Protein AF-A0A962R1T2-F1 (afdb_monomer_lite)

Radius of gyration: 15.77 Å; chains: 1; bounding box: 30×17×48 Å

Structure (mmCIF, N/CA/C/O backbone):
data_AF-A0A962R1T2-F1
#
_entry.id   AF-A0A962R1T2-F1
#
loop_
_atom_site.group_PDB
_atom_site.id
_atom_site.type_symbol
_atom_site.label_atom_id
_atom_site.label_alt_id
_atom_site.label_comp_id
_atom_site.label_asym_id
_atom_site.label_entity_id
_atom_site.label_seq_id
_atom_site.pdbx_PDB_ins_code
_atom_site.Cartn_x
_atom_site.Cartn_y
_atom_site.Cartn_z
_atom_site.occupancy
_atom_site.B_iso_or_equiv
_atom_site.auth_seq_id
_atom_site.auth_comp_id
_atom_site.auth_asym_id
_atom_site.auth_atom_id
_atom_site.pdbx_PDB_model_num
ATOM 1 N N . MET A 1 1 ? -7.716 -4.243 28.754 1.00 86.75 1 MET A N 1
ATOM 2 C CA . MET A 1 1 ? -7.595 -4.851 27.411 1.00 86.75 1 MET A CA 1
ATOM 3 C C . MET A 1 1 ? -8.836 -4.496 26.610 1.00 86.75 1 MET A C 1
ATOM 5 O O . MET A 1 1 ? -9.860 -4.248 27.235 1.00 86.75 1 MET A O 1
ATOM 9 N N . LEU A 1 2 ? -8.732 -4.442 25.281 1.00 95.75 2 LEU A N 1
ATOM 10 C CA . LEU A 1 2 ? -9.876 -4.221 24.388 1.00 95.75 2 LEU A CA 1
ATOM 11 C C . LEU A 1 2 ? -10.851 -5.406 24.437 1.00 95.75 2 LEU A C 1
ATOM 13 O O . LEU A 1 2 ? -10.436 -6.535 24.712 1.00 95.75 2 LEU A O 1
ATOM 17 N N . THR A 1 3 ? -12.132 -5.147 24.170 1.00 98.12 3 THR A N 1
ATOM 18 C CA . THR A 1 3 ? -13.119 -6.207 23.929 1.00 98.12 3 THR A CA 1
ATOM 19 C C . THR A 1 3 ? -12.841 -6.902 22.595 1.00 98.12 3 THR A C 1
ATOM 21 O O . THR A 1 3 ? -12.127 -6.379 21.737 1.00 98.12 3 THR A O 1
ATOM 24 N N . GLU A 1 4 ? -13.417 -8.085 22.397 1.00 97.00 4 GLU A N 1
ATOM 25 C CA . GLU A 1 4 ? -13.328 -8.795 21.118 1.00 97.00 4 GLU A CA 1
ATOM 26 C C . GLU A 1 4 ? -13.875 -7.948 19.960 1.00 97.00 4 GLU A C 1
ATOM 28 O O . GLU A 1 4 ? -13.217 -7.809 18.934 1.00 97.00 4 GLU A O 1
ATOM 33 N N . GLU A 1 5 ? -15.025 -7.300 20.159 1.00 96.50 5 GLU A N 1
ATOM 34 C CA . GLU A 1 5 ? -15.638 -6.403 19.174 1.00 96.50 5 GLU A CA 1
ATOM 35 C C . GLU A 1 5 ? -14.717 -5.231 18.808 1.00 96.50 5 GLU A C 1
ATOM 37 O O . GLU A 1 5 ? -14.519 -4.939 17.630 1.00 96.50 5 GLU A O 1
ATOM 42 N N . GLN A 1 6 ? -14.089 -4.602 19.807 1.00 97.50 6 GLN A N 1
ATOM 43 C CA . GLN A 1 6 ? -13.134 -3.518 19.575 1.00 97.50 6 GLN A CA 1
ATOM 44 C C . GLN A 1 6 ? -11.901 -4.000 18.807 1.00 97.50 6 GLN A C 1
ATOM 46 O O . GLN A 1 6 ? -11.416 -3.293 17.927 1.00 97.50 6 GLN A O 1
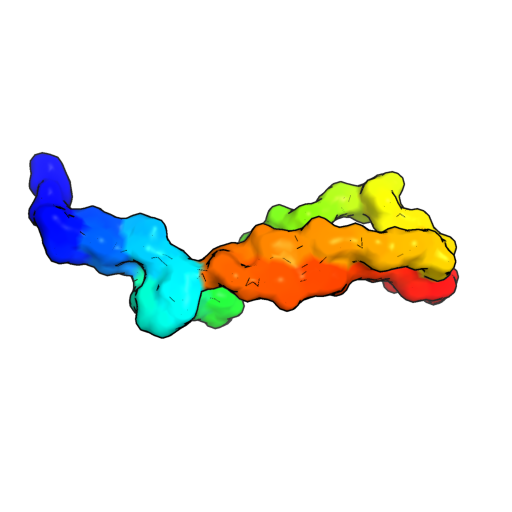ATOM 51 N N . ASN A 1 7 ? -11.399 -5.199 19.115 1.00 96.94 7 ASN A N 1
ATOM 52 C CA . ASN A 1 7 ? -10.280 -5.780 18.379 1.00 96.94 7 ASN A CA 1
ATOM 53 C C . ASN A 1 7 ? -10.654 -6.042 16.920 1.00 96.94 7 ASN A C 1
ATOM 55 O O . ASN A 1 7 ? -9.896 -5.661 16.031 1.00 96.94 7 ASN A O 1
ATOM 59 N N . ARG A 1 8 ? -11.821 -6.637 16.656 1.00 96.25 8 ARG A N 1
ATOM 60 C CA . ARG A 1 8 ? -12.283 -6.901 15.286 1.00 96.25 8 ARG A CA 1
ATOM 61 C C . ARG A 1 8 ? -12.427 -5.609 14.489 1.00 96.25 8 ARG A C 1
ATOM 63 O O . ARG A 1 8 ? -11.869 -5.507 13.401 1.00 96.25 8 ARG A O 1
ATOM 70 N N . LEU A 1 9 ? -13.052 -4.589 15.084 1.00 96.81 9 LEU A N 1
ATOM 71 C CA . LEU A 1 9 ? -13.221 -3.276 14.461 1.00 96.81 9 LEU A CA 1
ATOM 72 C C . LEU A 1 9 ? -11.889 -2.625 14.059 1.00 96.81 9 LEU A C 1
ATOM 74 O O . LEU A 1 9 ? -11.855 -1.934 13.051 1.00 96.81 9 LEU A O 1
ATOM 78 N N . LEU A 1 10 ? -10.818 -2.814 14.839 1.00 95.56 10 LEU A N 1
ATOM 79 C CA . LEU A 1 10 ? -9.519 -2.165 14.619 1.00 95.56 10 LEU A CA 1
ATOM 80 C C . LEU A 1 10 ? -8.523 -2.990 13.793 1.00 95.56 10 LEU A C 1
ATOM 82 O O . LEU A 1 10 ? -7.521 -2.434 13.349 1.00 95.56 10 LEU A O 1
ATOM 86 N N . THR A 1 11 ? -8.735 -4.299 13.636 1.00 95.44 11 THR A N 1
ATOM 87 C CA . THR A 1 11 ? -7.726 -5.202 13.044 1.00 95.44 11 THR A CA 1
ATOM 88 C C . THR A 1 11 ? -8.164 -5.862 11.742 1.00 95.44 11 THR A C 1
ATOM 90 O O . THR A 1 11 ? -7.305 -6.249 10.951 1.00 95.44 11 THR A O 1
ATOM 93 N N . GLU A 1 12 ? -9.466 -5.959 11.474 1.00 97.44 12 GLU A N 1
ATOM 94 C CA . GLU A 1 12 ? -9.965 -6.439 10.186 1.00 97.44 12 GLU A CA 1
ATOM 95 C C . GLU A 1 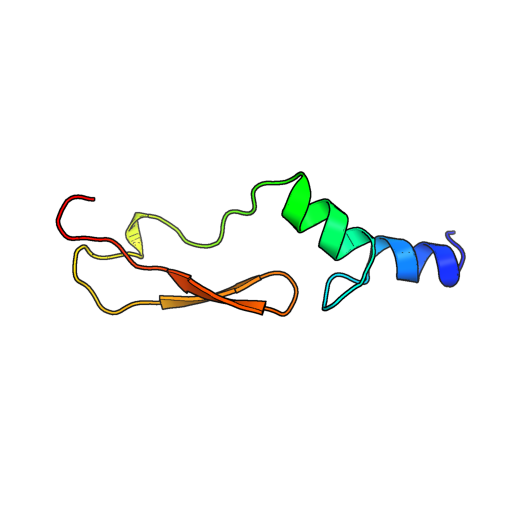12 ? -9.815 -5.336 9.119 1.00 97.44 12 GLU A C 1
ATOM 97 O O . GLU A 1 12 ? -10.216 -4.188 9.322 1.00 97.44 12 GLU A O 1
ATOM 102 N N . VAL A 1 13 ? -9.216 -5.675 7.972 1.00 97.00 13 VAL A N 1
ATOM 103 C CA . VAL A 1 13 ? -8.881 -4.707 6.901 1.00 97.00 13 VAL A CA 1
ATOM 104 C C . VAL A 1 13 ? -9.351 -5.110 5.504 1.00 97.00 13 VAL A C 1
ATOM 106 O O . VAL A 1 13 ? -9.333 -4.291 4.584 1.00 97.00 13 VAL A O 1
ATOM 109 N N . GLU A 1 14 ? -9.758 -6.362 5.335 1.00 97.31 14 GLU A N 1
ATOM 110 C CA . GLU A 1 14 ? -10.155 -6.915 4.042 1.00 97.31 14 GLU A CA 1
ATOM 111 C C . GLU A 1 14 ? -11.650 -6.699 3.778 1.00 97.31 14 GLU A C 1
ATOM 113 O O . GLU A 1 14 ? -12.443 -6.535 4.710 1.00 97.31 14 GLU A O 1
ATOM 118 N N . GLY A 1 15 ? -12.039 -6.696 2.500 1.00 94.75 15 GLY A N 1
ATOM 119 C CA . GLY A 1 15 ? -13.429 -6.489 2.091 1.00 94.75 15 GLY A CA 1
ATOM 120 C C . GLY A 1 15 ? -14.012 -5.193 2.662 1.00 94.75 15 GLY A C 1
ATOM 121 O O . GLY A 1 15 ? -13.371 -4.140 2.619 1.00 94.75 15 GLY A O 1
ATOM 122 N N . ASP A 1 16 ? -15.207 -5.283 3.245 1.00 94.94 16 ASP A N 1
ATOM 123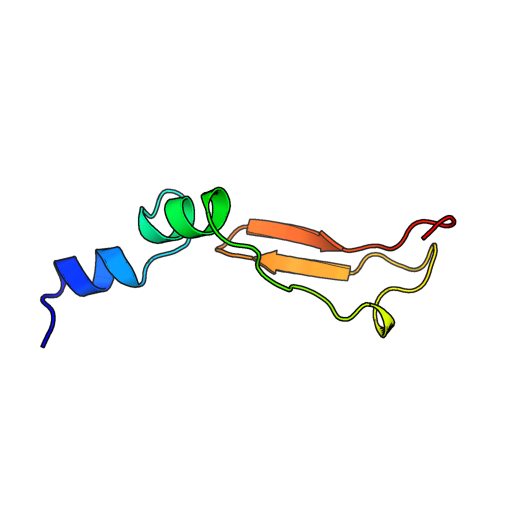 C CA . ASP A 1 16 ? -15.947 -4.142 3.799 1.00 94.94 16 ASP A CA 1
ATOM 124 C C . ASP A 1 16 ? -15.614 -3.824 5.266 1.00 94.94 16 ASP A C 1
ATOM 126 O O . ASP A 1 16 ? -16.365 -3.111 5.935 1.00 94.94 16 ASP A O 1
ATOM 130 N N . ALA A 1 17 ? -14.497 -4.336 5.792 1.00 97.25 17 ALA A N 1
ATOM 131 C CA . ALA A 1 17 ? -14.098 -4.045 7.163 1.00 97.25 17 ALA A CA 1
ATOM 132 C C . ALA A 1 17 ? -13.935 -2.520 7.379 1.00 97.25 17 ALA A C 1
ATOM 134 O O . ALA A 1 17 ? -13.227 -1.865 6.600 1.00 97.25 17 ALA A O 1
ATOM 135 N N . PRO A 1 18 ? -14.531 -1.932 8.439 1.00 96.38 18 PRO A N 1
ATOM 136 C CA . PRO A 1 18 ? -14.546 -0.478 8.626 1.00 96.38 18 PRO A CA 1
ATOM 137 C C . PRO A 1 18 ? -13.152 0.153 8.691 1.00 96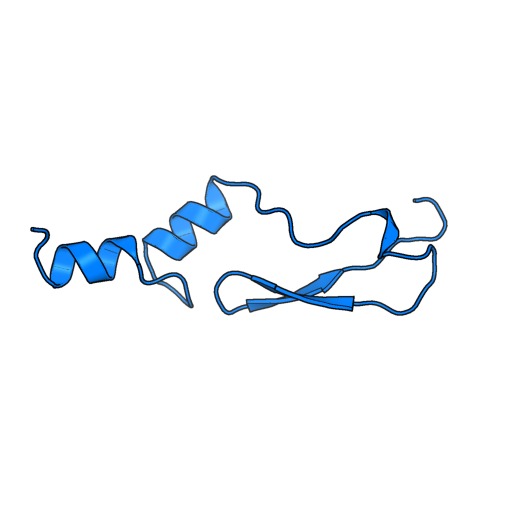.38 18 PRO A C 1
ATOM 139 O O . PRO A 1 18 ? -12.926 1.234 8.145 1.00 96.38 18 PRO A O 1
ATOM 142 N N . PHE A 1 19 ? -12.191 -0.524 9.327 1.00 97.56 19 PHE A N 1
ATOM 143 C CA . PHE A 1 19 ? -10.820 -0.025 9.403 1.00 97.56 19 PHE A CA 1
ATOM 144 C C . PHE A 1 19 ? -10.113 -0.091 8.045 1.00 97.56 19 PHE A C 1
ATOM 146 O O . PHE A 1 19 ? -9.440 0.864 7.665 1.00 97.56 19 PHE A O 1
ATOM 153 N N . GLY A 1 20 ? -10.344 -1.151 7.263 1.00 97.12 20 GLY A N 1
ATOM 154 C CA . GLY A 1 20 ? -9.873 -1.253 5.879 1.00 97.12 20 GLY A CA 1
ATOM 155 C C . GLY A 1 20 ? -10.388 -0.123 4.984 1.00 97.12 20 GLY A C 1
ATOM 156 O O . GLY A 1 20 ? -9.603 0.507 4.272 1.00 97.12 20 GLY A O 1
ATOM 157 N N . GLN A 1 21 ? -11.686 0.195 5.067 1.00 96.19 21 GLN A N 1
ATOM 158 C CA . GLN A 1 21 ? -12.291 1.323 4.342 1.00 96.19 21 GLN A CA 1
ATOM 159 C C . GLN A 1 21 ? -11.649 2.655 4.745 1.00 96.19 21 GLN A C 1
ATOM 161 O O . GLN A 1 21 ? -11.200 3.416 3.887 1.00 96.19 21 GLN A O 1
ATOM 166 N N . MET A 1 22 ? -11.502 2.897 6.052 1.00 96.88 22 MET A N 1
ATOM 167 C CA . MET A 1 22 ? -10.830 4.092 6.561 1.00 96.88 22 MET A CA 1
ATOM 168 C C . MET A 1 22 ? -9.386 4.202 6.045 1.00 96.88 22 MET A C 1
ATOM 170 O O . MET A 1 22 ? -8.962 5.292 5.657 1.00 96.88 22 MET A O 1
ATOM 174 N N . MET A 1 23 ? -8.627 3.099 6.028 1.00 97.12 23 MET A N 1
ATOM 175 C CA . MET A 1 23 ? -7.256 3.079 5.512 1.00 97.12 23 MET A CA 1
ATOM 176 C C . MET A 1 23 ? -7.202 3.461 4.030 1.00 97.12 23 MET A C 1
ATOM 178 O O . MET A 1 23 ? -6.414 4.336 3.675 1.00 97.12 23 MET A O 1
ATOM 182 N N . ARG A 1 24 ? -8.066 2.872 3.190 1.00 95.25 24 ARG A N 1
ATOM 183 C CA . ARG A 1 24 ? -8.138 3.169 1.746 1.00 95.25 24 ARG A CA 1
ATOM 184 C C . ARG A 1 24 ? -8.513 4.622 1.451 1.00 95.25 24 ARG A C 1
ATOM 186 O O . ARG A 1 24 ? -7.957 5.217 0.536 1.00 95.25 24 ARG A O 1
ATOM 193 N N . GLU A 1 25 ? -9.435 5.198 2.218 1.00 95.81 25 GLU A N 1
ATOM 194 C CA . GLU A 1 25 ? -9.935 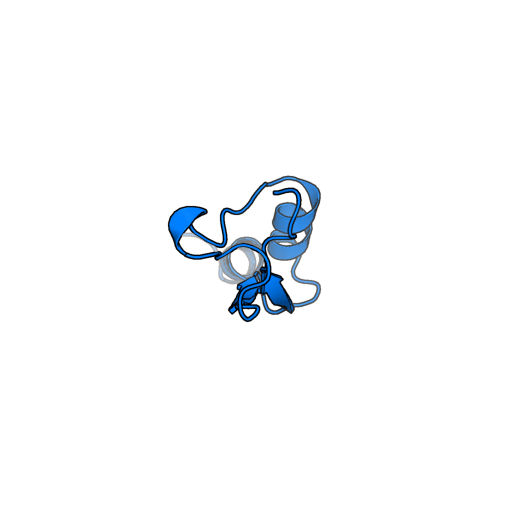6.559 1.977 1.00 95.81 25 GLU A CA 1
ATOM 195 C C . GLU A 1 25 ? -9.014 7.661 2.512 1.00 95.81 25 GLU A C 1
ATOM 197 O O . GLU A 1 25 ? -9.039 8.785 2.008 1.00 95.81 25 GLU A O 1
ATOM 202 N N . ARG A 1 26 ? -8.248 7.380 3.574 1.00 97.12 26 ARG A N 1
ATOM 203 C CA . ARG A 1 26 ? -7.585 8.433 4.363 1.00 97.12 26 ARG A CA 1
ATOM 204 C C . ARG A 1 26 ? -6.069 8.333 4.419 1.00 97.12 26 ARG A C 1
ATOM 206 O O . ARG A 1 26 ? -5.437 9.305 4.832 1.00 97.12 26 ARG A O 1
ATOM 213 N N . TYR A 1 27 ? -5.479 7.203 4.036 1.00 96.62 27 TYR A N 1
ATOM 214 C CA . TYR A 1 27 ? -4.053 6.962 4.225 1.00 96.62 27 TYR A CA 1
ATOM 215 C C . TYR A 1 27 ? -3.367 6.489 2.948 1.00 96.62 27 TYR A C 1
ATOM 217 O O . TYR A 1 27 ? -3.886 5.686 2.181 1.00 96.62 27 TYR A O 1
ATOM 225 N N . TRP A 1 28 ? -2.138 6.964 2.762 1.00 96.31 28 TRP A N 1
ATOM 226 C CA . TRP A 1 28 ? -1.224 6.442 1.755 1.00 96.31 28 TRP A CA 1
ATOM 227 C C . TRP A 1 28 ? -0.441 5.252 2.308 1.00 96.31 28 TRP A C 1
ATOM 229 O O . TRP A 1 28 ? 0.092 5.321 3.417 1.00 96.31 28 TRP A O 1
ATOM 239 N N . ILE A 1 29 ? -0.328 4.186 1.510 1.00 95.88 29 ILE A N 1
ATOM 240 C CA . ILE A 1 29 ? 0.416 2.973 1.867 1.00 95.88 29 ILE A CA 1
ATOM 241 C C . ILE A 1 29 ? 1.542 2.760 0.846 1.00 95.88 29 ILE A C 1
ATOM 243 O O . ILE A 1 29 ? 1.260 2.539 -0.333 1.00 95.88 29 ILE A O 1
ATOM 247 N N . PRO A 1 30 ? 2.822 2.814 1.254 1.00 96.00 30 PRO A N 1
ATOM 248 C CA . PRO A 1 30 ? 3.923 2.472 0.364 1.00 96.00 30 PRO A CA 1
ATOM 249 C C . PRO A 1 30 ? 3.898 0.969 0.061 1.00 96.00 30 PRO A C 1
ATOM 251 O O . PRO A 1 30 ? 3.881 0.150 0.976 1.00 96.00 30 PRO A O 1
ATOM 254 N N . CYS A 1 31 ? 3.920 0.601 -1.220 1.00 95.75 31 CYS A N 1
ATOM 255 C CA . CYS A 1 31 ? 3.762 -0.793 -1.648 1.00 95.75 31 CYS A CA 1
ATOM 256 C C . CYS A 1 31 ? 4.944 -1.356 -2.451 1.00 95.75 31 CYS A C 1
ATOM 258 O O . CYS A 1 31 ? 5.095 -2.570 -2.555 1.00 95.75 31 CYS A O 1
ATOM 260 N N . ALA A 1 32 ? 5.816 -0.494 -2.978 1.00 95.38 32 ALA A N 1
ATOM 261 C CA . ALA A 1 32 ? 7.010 -0.893 -3.711 1.00 95.38 32 ALA A CA 1
ATOM 262 C C . ALA A 1 32 ? 8.132 0.136 -3.537 1.00 95.38 32 ALA A C 1
ATOM 264 O O . ALA A 1 32 ? 7.893 1.327 -3.333 1.00 95.38 32 ALA A O 1
ATOM 265 N N . ARG A 1 33 ? 9.385 -0.319 -3.652 1.00 95.56 33 ARG A N 1
ATOM 266 C CA . ARG A 1 33 ? 10.538 0.582 -3.781 1.00 95.56 33 ARG A CA 1
ATOM 267 C C . ARG A 1 33 ? 10.673 0.999 -5.236 1.00 95.56 33 ARG A C 1
ATOM 269 O O . ARG A 1 33 ? 10.705 0.134 -6.105 1.00 95.56 33 ARG A O 1
ATOM 276 N N . SER A 1 34 ? 10.891 2.285 -5.495 1.00 94.00 34 SER A N 1
ATOM 277 C CA . SER A 1 34 ? 11.084 2.807 -6.854 1.00 94.00 34 SER A CA 1
ATOM 278 C C . SER A 1 34 ? 12.154 2.037 -7.638 1.00 94.00 34 SER A C 1
ATOM 280 O O . SER A 1 34 ? 11.934 1.704 -8.796 1.00 94.00 34 SER A O 1
ATOM 282 N N . ALA A 1 35 ? 13.276 1.684 -7.001 1.00 94.56 35 ALA A N 1
ATOM 283 C CA . ALA A 1 35 ? 14.365 0.930 -7.631 1.00 94.56 35 ALA A CA 1
ATOM 284 C C . ALA A 1 35 ? 14.005 -0.520 -8.015 1.00 94.56 35 ALA A C 1
ATOM 286 O O . ALA A 1 35 ? 14.740 -1.143 -8.773 1.00 94.56 35 ALA A O 1
ATOM 287 N N . ALA A 1 36 ? 12.908 -1.073 -7.488 1.00 94.88 36 ALA A N 1
ATOM 288 C CA . ALA A 1 36 ? 12.424 -2.394 -7.879 1.00 94.88 36 ALA A CA 1
ATOM 289 C C . ALA A 1 36 ? 11.622 -2.350 -9.192 1.00 94.88 36 ALA A C 1
ATOM 291 O O . ALA A 1 36 ? 11.528 -3.367 -9.871 1.00 94.88 36 ALA A O 1
ATOM 292 N N . LEU A 1 37 ? 11.062 -1.192 -9.556 1.00 95.88 37 LEU A N 1
ATOM 293 C CA . LEU A 1 37 ? 10.262 -1.019 -10.767 1.00 95.88 37 LEU A CA 1
ATOM 294 C C . LEU A 1 37 ? 11.154 -0.509 -11.902 1.00 95.88 37 LEU A C 1
ATOM 296 O O . LEU A 1 37 ? 11.568 0.651 -11.894 1.00 95.88 37 LEU A O 1
ATOM 300 N N . VAL A 1 38 ? 11.450 -1.378 -12.865 1.00 95.94 38 VAL A N 1
ATOM 301 C CA . VAL A 1 38 ? 12.198 -1.037 -14.085 1.00 95.94 38 VAL A CA 1
ATOM 302 C C . VAL A 1 38 ? 11.239 -0.402 -15.096 1.00 95.94 38 VAL A C 1
ATOM 304 O O . VAL A 1 38 ? 10.122 -0.891 -15.247 1.00 95.94 38 VAL A O 1
ATOM 307 N N . ALA A 1 39 ? 11.654 0.681 -15.765 1.00 96.44 39 ALA A N 1
ATOM 308 C CA . ALA A 1 39 ? 10.848 1.341 -16.799 1.00 96.44 39 ALA A CA 1
ATOM 309 C C . ALA A 1 39 ? 10.583 0.372 -17.960 1.00 96.44 39 ALA A C 1
ATOM 311 O O . ALA A 1 39 ? 11.520 -0.278 -18.425 1.00 96.44 39 ALA A O 1
ATOM 312 N N . ASP A 1 40 ? 9.312 0.228 -18.347 1.00 95.31 40 ASP A N 1
ATOM 313 C CA . ASP A 1 40 ? 8.812 -0.786 -19.295 1.00 95.31 40 ASP A CA 1
ATOM 314 C C . ASP A 1 40 ? 9.204 -2.234 -18.940 1.00 95.31 40 ASP A C 1
ATOM 316 O O . ASP A 1 40 ? 9.154 -3.150 -19.764 1.00 95.31 40 ASP A O 1
ATOM 320 N N . GLY A 1 41 ? 9.610 -2.453 -17.689 1.00 94.81 41 GLY A N 1
ATOM 321 C CA . GLY A 1 41 ? 9.919 -3.764 -17.154 1.00 94.81 41 GLY A CA 1
ATOM 322 C C . GLY A 1 41 ? 8.657 -4.564 -16.832 1.00 94.81 41 GLY A C 1
ATOM 323 O O . GLY A 1 41 ? 7.538 -4.044 -16.875 1.00 94.81 41 GLY A O 1
ATOM 324 N N . PRO A 1 42 ? 8.818 -5.844 -16.463 1.00 96.81 42 PRO A N 1
ATOM 325 C CA . PRO A 1 42 ? 7.688 -6.667 -16.074 1.00 96.81 42 PRO A CA 1
ATOM 326 C C . PRO A 1 42 ? 6.976 -6.071 -14.846 1.00 96.81 42 PRO A C 1
ATOM 328 O O . PRO A 1 42 ? 7.644 -5.683 -13.879 1.00 96.81 42 PRO A O 1
ATOM 331 N N . PRO A 1 43 ? 5.632 -6.025 -14.854 1.00 96.50 43 PRO A N 1
ATOM 332 C CA . PRO A 1 43 ? 4.858 -5.595 -13.700 1.00 96.50 43 PRO A CA 1
ATOM 333 C C . PRO A 1 43 ? 5.111 -6.482 -12.476 1.00 96.50 43 PRO A C 1
ATOM 335 O O . PRO A 1 43 ? 5.334 -7.688 -12.597 1.00 96.50 43 PRO A O 1
ATOM 338 N N . GLN A 1 44 ? 5.007 -5.893 -11.287 1.00 96.88 44 GLN A N 1
ATOM 339 C CA . GLN A 1 44 ? 5.069 -6.609 -10.017 1.00 96.88 44 GLN A CA 1
ATOM 340 C C . GLN A 1 44 ? 3.678 -6.765 -9.417 1.00 96.88 44 GLN A C 1
ATOM 342 O O . GLN A 1 44 ? 2.901 -5.812 -9.356 1.00 96.88 44 GLN A O 1
ATOM 347 N N . HIS A 1 45 ? 3.388 -7.972 -8.940 1.00 97.44 45 HIS A N 1
ATOM 348 C CA . HIS A 1 45 ? 2.179 -8.254 -8.181 1.00 97.44 45 HIS A CA 1
ATOM 349 C C . HIS A 1 45 ? 2.272 -7.635 -6.783 1.00 97.44 45 HIS A C 1
ATOM 351 O O . HIS A 1 45 ? 3.266 -7.826 -6.080 1.00 97.44 45 HIS A O 1
ATOM 357 N N . VAL A 1 46 ? 1.225 -6.928 -6.366 1.00 97.38 46 VAL A N 1
ATOM 358 C CA . VAL A 1 46 ? 1.142 -6.247 -5.071 1.00 97.38 46 VAL A CA 1
ATOM 359 C C . VAL A 1 46 ? -0.215 -6.551 -4.452 1.00 97.38 46 VAL A C 1
ATOM 361 O O . VAL A 1 46 ? -1.227 -6.346 -5.102 1.00 97.38 46 VAL A O 1
ATOM 364 N N . ARG A 1 47 ? -0.257 -6.978 -3.187 1.00 96.62 47 ARG A N 1
ATOM 365 C CA . ARG A 1 47 ? -1.512 -7.127 -2.436 1.00 96.62 47 ARG A CA 1
ATOM 366 C C . ARG A 1 47 ? -1.573 -6.105 -1.311 1.00 96.62 47 ARG A C 1
ATOM 368 O O . ARG A 1 47 ? -0.658 -6.060 -0.489 1.00 96.62 47 ARG A O 1
ATOM 375 N N . LEU A 1 48 ? -2.642 -5.313 -1.258 1.00 96.44 48 LEU A N 1
ATOM 376 C CA . LEU A 1 48 ? -2.891 -4.339 -0.192 1.00 96.44 48 LEU A CA 1
ATOM 377 C C . LEU A 1 48 ? -4.309 -4.516 0.338 1.00 96.44 48 LEU A C 1
ATOM 379 O O . LEU A 1 48 ? -5.261 -4.487 -0.429 1.00 96.44 48 LEU A O 1
ATOM 383 N N . LEU A 1 49 ? -4.443 -4.657 1.660 1.00 96.25 49 LEU A N 1
ATOM 384 C CA . LEU A 1 49 ? -5.741 -4.711 2.350 1.00 96.25 49 LEU A CA 1
ATOM 385 C C . LEU A 1 49 ? -6.716 -5.758 1.762 1.00 96.25 49 LEU A C 1
ATOM 387 O O . LEU A 1 49 ? -7.917 -5.517 1.691 1.00 96.25 49 LEU A O 1
ATOM 391 N N . GLY A 1 50 ? -6.184 -6.909 1.337 1.00 94.88 50 GLY A N 1
ATOM 392 C CA . GLY A 1 50 ? -6.947 -8.018 0.750 1.00 94.88 50 GLY A CA 1
ATOM 393 C C . GLY A 1 50 ? -7.100 -7.964 -0.774 1.00 94.88 50 GLY A C 1
ATOM 394 O O . GLY A 1 50 ? -7.375 -8.997 -1.378 1.00 94.88 50 GLY A O 1
ATOM 395 N N . ASP A 1 51 ? -6.841 -6.814 -1.400 1.00 95.62 51 ASP A N 1
ATOM 396 C CA . ASP A 1 51 ? -7.024 -6.610 -2.839 1.00 95.62 51 ASP A CA 1
ATOM 397 C C . ASP A 1 51 ? -5.708 -6.768 -3.617 1.00 95.62 51 ASP A C 1
ATOM 399 O O . ASP A 1 51 ? -4.637 -6.340 -3.166 1.00 95.62 51 ASP A O 1
ATOM 403 N N . ASP A 1 52 ? -5.792 -7.383 -4.801 1.00 97.31 52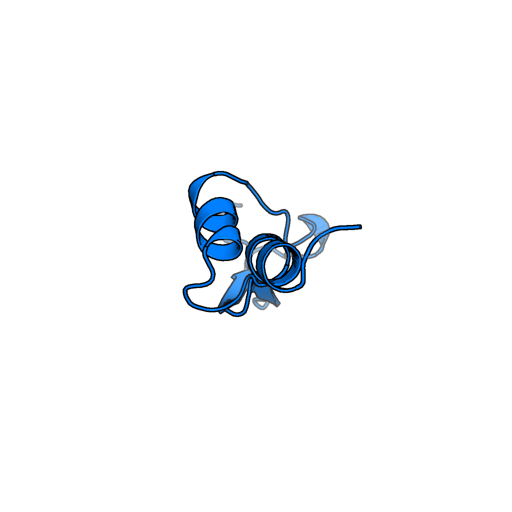 ASP A N 1
ATOM 404 C CA . ASP A 1 52 ? -4.663 -7.602 -5.709 1.00 97.31 52 ASP A CA 1
ATOM 405 C C . ASP A 1 52 ? -4.512 -6.457 -6.719 1.00 97.31 52 ASP A C 1
ATOM 407 O O . ASP A 1 52 ? -5.457 -6.046 -7.394 1.00 97.31 52 ASP A O 1
ATOM 411 N N . TYR A 1 53 ? -3.279 -5.981 -6.860 1.00 97.38 53 TYR A N 1
ATOM 412 C CA . TYR A 1 53 ? -2.868 -4.867 -7.703 1.00 97.38 53 TYR A CA 1
ATOM 413 C C . TYR A 1 53 ? -1.608 -5.206 -8.498 1.00 97.38 53 TYR A C 1
ATOM 415 O O . TYR A 1 53 ? -0.883 -6.170 -8.232 1.00 97.38 53 TYR A O 1
ATOM 423 N N . VAL A 1 54 ? -1.308 -4.331 -9.455 1.00 97.00 54 VAL A N 1
ATOM 424 C CA . VAL A 1 54 ? -0.070 -4.356 -10.223 1.00 97.00 54 VAL A CA 1
ATOM 425 C C . VAL A 1 54 ? 0.661 -3.029 -10.066 1.00 97.00 54 VAL A C 1
ATOM 427 O O . VAL A 1 54 ? 0.095 -1.969 -10.323 1.00 97.00 54 VAL A O 1
ATOM 430 N N . ALA A 1 55 ? 1.938 -3.097 -9.691 1.00 97.31 55 ALA A N 1
ATOM 431 C CA . ALA A 1 55 ? 2.855 -1.966 -9.728 1.00 97.31 55 ALA A CA 1
ATOM 432 C C . ALA A 1 55 ? 3.793 -2.098 -10.934 1.00 97.31 55 ALA A C 1
ATOM 434 O O . ALA A 1 55 ? 4.462 -3.117 -11.107 1.00 97.31 55 ALA A O 1
ATOM 435 N N . PHE A 1 56 ? 3.864 -1.061 -11.761 1.00 96.62 56 PHE A N 1
ATOM 436 C CA . PHE A 1 56 ? 4.771 -0.982 -12.904 1.00 96.62 56 PHE A CA 1
ATOM 437 C C . PHE A 1 56 ? 5.277 0.454 -13.066 1.00 96.62 56 PHE A C 1
ATOM 439 O O . PHE A 1 56 ? 4.739 1.375 -12.453 1.00 96.62 56 PHE A O 1
ATOM 446 N N . ARG A 1 57 ? 6.331 0.630 -13.865 1.00 97.62 57 ARG A N 1
ATOM 447 C CA . ARG A 1 57 ? 6.879 1.941 -14.223 1.00 97.62 57 ARG A CA 1
ATOM 448 C C . ARG A 1 57 ? 6.762 2.117 -15.732 1.00 97.62 57 ARG A C 1
ATOM 450 O O . ARG A 1 57 ? 7.234 1.253 -16.471 1.00 97.62 57 ARG A O 1
ATOM 457 N N . ALA A 1 58 ? 6.136 3.204 -16.165 1.00 96.12 58 ALA A N 1
ATOM 458 C CA . ALA A 1 58 ? 6.009 3.527 -17.580 1.00 96.12 58 ALA A CA 1
ATOM 459 C C . ALA A 1 58 ? 7.339 4.055 -18.152 1.00 96.12 58 ALA A C 1
ATOM 461 O O . ALA A 1 58 ? 8.244 4.433 -17.403 1.00 96.12 58 ALA A O 1
ATOM 462 N N . ALA A 1 59 ? 7.460 4.075 -19.480 1.00 93.62 59 ALA A N 1
ATOM 463 C CA . ALA A 1 59 ? 8.633 4.577 -20.199 1.00 93.62 59 ALA A CA 1
ATOM 464 C C . ALA A 1 59 ? 9.051 6.001 -19.784 1.00 93.62 59 ALA A C 1
ATOM 466 O O . ALA A 1 59 ? 10.239 6.317 -19.727 1.00 93.62 59 ALA A O 1
ATOM 467 N N . ASP A 1 60 ? 8.071 6.862 -19.510 1.00 93.75 60 ASP A N 1
ATOM 468 C CA . ASP A 1 60 ? 8.244 8.272 -19.156 1.00 93.75 60 ASP A CA 1
ATOM 469 C C . ASP A 1 60 ? 8.448 8.522 -17.652 1.00 93.75 60 ASP A C 1
ATOM 471 O O . ASP A 1 60 ? 8.739 9.656 -17.262 1.00 93.75 60 ASP A O 1
ATOM 475 N N . GLY A 1 61 ? 8.405 7.465 -16.831 1.00 79.12 61 GLY A N 1
ATOM 476 C CA . GLY A 1 61 ? 8.629 7.515 -15.385 1.00 79.12 61 GLY A CA 1
ATOM 477 C C . GLY A 1 61 ? 7.381 7.209 -14.579 1.00 79.12 61 GLY A C 1
ATOM 478 O O . GLY A 1 61 ? 6.634 8.158 -14.273 1.00 79.12 61 GLY A O 1
#

Secondary structure (DSSP, 8-state):
---HHHHHHHH--STT-HHHHHHHHH-----S-GGGS-BTPPPEEEEETTEEEEE-B-TT-

Foldseek 3Di:
DDDPVRCQQCPQQADVRPNVVCCVVPHDDDFDDPVVADAVDDWDWTDDSNDIDTDHHHNVD

pLDDT: mean 95.82, std 2.67, range [79.12, 98.12]

Sequence (61 aa):
MLTEEQNRLLTEVEGDAPFGQMMRERYWIPCARSAALVADGPPQHVRLLGDDYVAFRAADG